Protein AF-A0A3D2JSU0-F1 (afdb_monomer_lite)

pLDDT: mean 83.08, std 15.05, range [49.12, 96.19]

Radius of gyration: 15.8 Å; chains: 1; bounding box: 38×41×34 Å

Sequence (77 aa):
MLTTTRDCPGRLVPVGDPVTIPAATFVTLVQSLGGSYTVIHHGNMIRVDGTDADALGLEPIKLGFEPRPDGKIDELQ

Foldseek 3Di:
DFFFQAWFWWAWPPPGHIDIDGHRADWAWDDDDLFWTWIAHPNTITIGTLQRVVRRVHDRPPPDDDDDPPPDDDPDD

Structure (mmCIF, N/CA/C/O backbone):
data_AF-A0A3D2JSU0-F1
#
_entry.id   AF-A0A3D2JSU0-F1
#
loop_
_atom_site.group_PDB
_atom_site.id
_atom_site.type_symbol
_atom_site.label_atom_id
_atom_site.label_alt_id
_atom_site.label_comp_id
_atom_site.label_asym_id
_atom_site.label_entity_id
_atom_site.label_seq_id
_atom_site.pdbx_PDB_ins_code
_atom_site.Cartn_x
_atom_site.Cartn_y
_atom_site.Cartn_z
_atom_site.occupancy
_atom_site.B_iso_or_equiv
_atom_site.auth_seq_id
_atom_site.auth_comp_id
_atom_site.auth_asym_id
_atom_site.auth_atom_id
_atom_site.pdbx_PDB_model_num
ATOM 1 N N . MET A 1 1 ? 10.138 -1.934 7.287 1.00 79.19 1 MET A N 1
ATOM 2 C CA . MET A 1 1 ? 9.493 -2.947 6.425 1.00 79.19 1 MET A CA 1
ATOM 3 C C . MET A 1 1 ? 8.292 -3.481 7.178 1.00 79.19 1 MET A C 1
ATOM 5 O O . MET A 1 1 ? 8.411 -3.648 8.387 1.00 79.19 1 MET A O 1
ATOM 9 N N . LEU A 1 2 ? 7.163 -3.673 6.507 1.00 89.69 2 LEU A N 1
ATOM 10 C CA . LEU A 1 2 ? 5.931 -4.198 7.097 1.00 89.69 2 LEU A CA 1
ATOM 11 C C . LEU A 1 2 ? 5.344 -5.283 6.190 1.00 89.69 2 LEU A C 1
ATOM 13 O O . LEU A 1 2 ? 5.746 -5.401 5.028 1.00 89.69 2 LEU A O 1
ATOM 17 N N . THR A 1 3 ? 4.421 -6.068 6.732 1.00 91.81 3 THR A N 1
ATOM 18 C CA . THR A 1 3 ? 3.757 -7.159 6.016 1.00 91.81 3 THR A CA 1
ATOM 19 C C . THR A 1 3 ? 2.275 -6.855 5.918 1.00 91.81 3 THR A C 1
ATOM 21 O O . THR A 1 3 ? 1.657 -6.500 6.921 1.00 91.81 3 THR A O 1
ATOM 24 N N . THR A 1 4 ? 1.701 -7.002 4.726 1.00 92.94 4 THR A N 1
ATOM 25 C CA . THR A 1 4 ? 0.261 -6.826 4.548 1.00 92.94 4 THR A CA 1
ATOM 26 C C . THR A 1 4 ? -0.520 -7.933 5.255 1.00 92.94 4 THR A C 1
ATOM 28 O O . THR A 1 4 ? -0.159 -9.109 5.193 1.00 92.94 4 THR A O 1
ATOM 31 N N . THR A 1 5 ? -1.599 -7.571 5.943 1.00 92.56 5 THR A N 1
ATOM 32 C CA . THR A 1 5 ? -2.459 -8.511 6.688 1.00 92.56 5 THR A CA 1
ATOM 33 C C . THR A 1 5 ? -3.583 -9.070 5.814 1.00 92.56 5 THR A C 1
ATOM 35 O O . THR A 1 5 ? -3.981 -10.222 5.974 1.00 92.56 5 THR A O 1
ATOM 38 N N . ARG A 1 6 ? -4.056 -8.264 4.859 1.00 94.62 6 ARG A N 1
ATOM 39 C CA . ARG A 1 6 ? -5.061 -8.589 3.841 1.00 94.62 6 ARG A CA 1
ATOM 40 C C . ARG A 1 6 ? -4.686 -7.943 2.508 1.00 94.62 6 ARG A C 1
ATOM 42 O O . ARG A 1 6 ? -3.721 -7.182 2.439 1.00 94.62 6 ARG A O 1
ATOM 49 N N . AS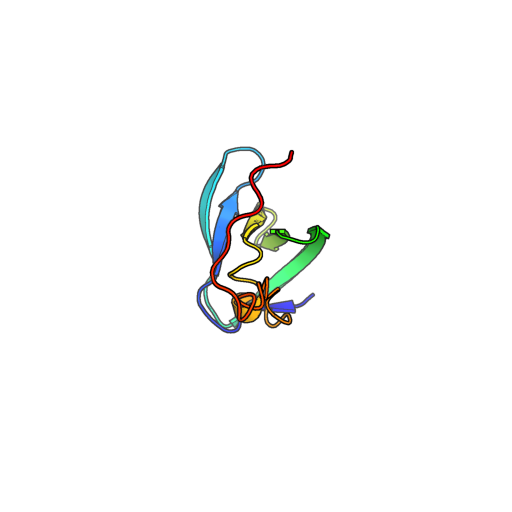P A 1 7 ? -5.477 -8.215 1.476 1.00 95.19 7 ASP A N 1
ATOM 50 C CA . ASP A 1 7 ? -5.346 -7.526 0.196 1.00 95.19 7 ASP A CA 1
ATOM 51 C C . ASP A 1 7 ? -5.542 -6.018 0.389 1.00 95.19 7 ASP A C 1
ATOM 53 O O . ASP A 1 7 ? -6.556 -5.557 0.932 1.00 95.19 7 ASP A O 1
ATOM 57 N N . CYS A 1 8 ? -4.528 -5.260 -0.022 1.00 94.31 8 CYS A N 1
ATOM 58 C CA . CYS A 1 8 ? -4.432 -3.827 0.199 1.00 94.31 8 CYS A CA 1
ATOM 59 C C . CYS A 1 8 ? -4.609 -3.091 -1.136 1.00 94.31 8 CYS A C 1
ATOM 61 O O . CYS A 1 8 ? -3.738 -3.197 -2.011 1.00 94.31 8 CYS A O 1
ATOM 63 N N . PRO A 1 9 ? -5.730 -2.378 -1.340 1.00 95.25 9 PRO A N 1
ATOM 64 C CA . PRO A 1 9 ? -5.910 -1.553 -2.521 1.00 95.25 9 PRO A CA 1
ATOM 65 C C . PRO A 1 9 ? -4.997 -0.325 -2.454 1.00 95.25 9 PRO A C 1
ATOM 67 O O . PRO A 1 9 ? -4.814 0.305 -1.414 1.00 95.25 9 PRO A O 1
ATOM 70 N N . GLY A 1 10 ? -4.435 0.043 -3.596 1.00 95.00 10 GLY A N 1
ATOM 71 C CA . GLY A 1 10 ? -3.615 1.233 -3.729 1.00 95.00 10 GLY A CA 1
ATOM 72 C C . GLY A 1 10 ? -3.579 1.739 -5.162 1.00 95.00 10 GLY A C 1
ATOM 73 O O . GLY A 1 10 ? -4.244 1.220 -6.062 1.00 95.00 10 GLY A O 1
ATOM 74 N N . ARG A 1 11 ? -2.790 2.786 -5.379 1.00 96.19 11 ARG A N 1
ATOM 75 C CA . ARG A 1 11 ? -2.539 3.361 -6.701 1.00 96.19 11 ARG A CA 1
ATOM 76 C C . ARG A 1 11 ? -1.058 3.545 -6.936 1.00 96.19 11 ARG A C 1
ATOM 78 O O . ARG A 1 11 ? -0.347 4.009 -6.046 1.00 96.19 11 ARG A O 1
ATOM 85 N N . LEU A 1 12 ? -0.603 3.224 -8.138 1.00 95.62 12 LEU A N 1
ATOM 86 C CA . LEU A 1 12 ? 0.779 3.466 -8.532 1.00 95.62 12 LEU A CA 1
ATOM 87 C C . LEU A 1 12 ? 1.093 4.966 -8.536 1.00 95.62 12 LEU A C 1
ATOM 89 O O . LEU A 1 12 ? 0.280 5.792 -8.945 1.00 95.62 12 LEU A O 1
ATOM 93 N N . VAL A 1 13 ? 2.299 5.321 -8.108 1.00 92.88 13 VAL A N 1
ATOM 94 C CA . VAL A 1 13 ? 2.830 6.686 -8.154 1.00 92.88 13 VAL A CA 1
ATOM 95 C C . VAL A 1 13 ? 3.941 6.721 -9.209 1.00 92.88 13 VAL A C 1
ATOM 97 O O . VAL A 1 13 ? 4.843 5.886 -9.138 1.00 92.88 13 VAL A O 1
ATOM 100 N N . PRO A 1 14 ? 3.920 7.652 -10.187 1.00 92.88 14 PRO A N 1
ATOM 101 C CA . PRO A 1 14 ? 3.012 8.799 -10.332 1.00 92.88 14 PRO A CA 1
ATOM 102 C C . PRO A 1 14 ? 1.757 8.540 -11.190 1.00 92.88 14 PRO A C 1
ATOM 104 O O . PRO A 1 14 ? 0.896 9.410 -11.261 1.00 92.88 14 PRO A O 1
ATOM 107 N N . VAL A 1 15 ? 1.663 7.389 -11.864 1.00 93.44 15 VAL A N 1
ATOM 108 C CA . VAL A 1 15 ? 0.690 7.145 -12.951 1.00 93.44 15 VAL A CA 1
ATOM 109 C C . VAL A 1 15 ? -0.773 7.038 -12.499 1.00 93.44 15 VAL A C 1
ATOM 111 O O . VAL A 1 15 ? -1.674 7.361 -13.263 1.00 93.44 15 VAL A O 1
ATOM 114 N N . GLY A 1 16 ? -1.030 6.640 -11.251 1.00 93.06 16 GLY A N 1
ATOM 115 C CA . GLY A 1 16 ? -2.366 6.602 -10.649 1.00 93.06 16 GLY A CA 1
ATOM 116 C C . GLY A 1 16 ? -3.193 5.342 -10.933 1.00 93.06 16 GLY A C 1
ATOM 117 O O . GLY A 1 16 ? -4.318 5.248 -10.424 1.00 93.06 16 GLY A O 1
ATOM 118 N N . ASP A 1 17 ? -2.661 4.382 -11.694 1.00 95.75 17 ASP A N 1
ATOM 119 C CA . ASP A 1 17 ? -3.330 3.113 -11.994 1.00 95.75 17 ASP A CA 1
ATOM 120 C C . ASP A 1 17 ? -3.658 2.328 -10.713 1.00 95.75 17 ASP A C 1
ATOM 122 O O . ASP A 1 17 ? -2.821 2.260 -9.802 1.00 95.75 17 ASP A O 1
ATOM 126 N N . PRO A 1 18 ? -4.867 1.741 -10.615 1.00 95.06 18 PRO A N 1
ATOM 127 C CA . PRO A 1 18 ? -5.251 0.931 -9.470 1.00 95.06 18 PRO A CA 1
ATOM 128 C C . PRO A 1 18 ? -4.425 -0.356 -9.428 1.00 95.06 18 PRO A C 1
ATOM 130 O O . PRO A 1 18 ? -4.263 -1.049 -10.431 1.00 95.06 18 PRO A O 1
ATOM 133 N N . VAL A 1 19 ? -3.930 -0.690 -8.243 1.00 95.25 19 VAL A N 1
ATOM 134 C CA . VAL A 1 19 ? -3.178 -1.916 -7.980 1.00 95.25 19 VAL A CA 1
ATOM 135 C C . VAL A 1 19 ? -3.626 -2.499 -6.647 1.00 95.25 19 VAL A C 1
ATOM 137 O O . VAL A 1 19 ? -4.037 -1.774 -5.742 1.00 95.25 19 VAL A O 1
ATOM 140 N N . THR A 1 20 ? -3.538 -3.814 -6.515 1.00 95.50 20 THR A N 1
ATOM 141 C CA . THR A 1 20 ? -3.810 -4.510 -5.259 1.00 95.50 20 THR A CA 1
ATOM 142 C C . THR A 1 20 ? -2.546 -5.227 -4.824 1.00 95.50 20 THR A C 1
ATOM 144 O O . THR A 1 20 ? -1.984 -6.013 -5.585 1.00 95.50 20 THR A O 1
ATOM 147 N N . ILE A 1 21 ? -2.087 -4.935 -3.610 1.00 94.62 21 ILE A N 1
ATOM 148 C CA . ILE A 1 21 ? -0.972 -5.640 -2.984 1.00 94.62 21 ILE A CA 1
ATOM 149 C C . ILE A 1 21 ? -1.565 -6.869 -2.285 1.00 94.62 21 ILE A C 1
ATOM 151 O O . ILE A 1 21 ? -2.436 -6.682 -1.430 1.00 94.62 21 ILE A O 1
ATOM 155 N N . PRO A 1 22 ? -1.132 -8.099 -2.615 1.00 94.69 22 PRO A N 1
ATOM 156 C CA . PRO A 1 22 ? -1.673 -9.302 -1.994 1.00 94.69 22 PRO A CA 1
ATOM 157 C C . PRO A 1 22 ? -1.455 -9.319 -0.481 1.00 94.69 22 PRO A C 1
ATOM 159 O O . PRO A 1 22 ? -0.484 -8.739 0.018 1.00 94.69 22 PRO A O 1
ATOM 162 N N . ALA A 1 23 ? -2.299 -10.037 0.253 1.00 94.19 23 ALA A N 1
ATOM 163 C CA . ALA A 1 23 ? -2.044 -10.359 1.658 1.00 94.19 23 ALA A CA 1
ATOM 164 C C . ALA A 1 23 ? -0.684 -11.067 1.864 1.00 94.19 23 ALA A C 1
ATOM 166 O O . ALA A 1 23 ? -0.148 -11.695 0.950 1.00 94.19 23 ALA A O 1
ATOM 167 N N . ALA A 1 24 ? -0.134 -10.987 3.080 1.00 92.75 24 ALA A N 1
ATOM 168 C CA . ALA A 1 24 ? 1.141 -11.597 3.474 1.00 92.75 24 ALA A CA 1
ATOM 169 C C . ALA A 1 24 ? 2.352 -11.163 2.621 1.00 92.75 24 ALA A C 1
ATOM 171 O O . ALA A 1 24 ? 3.325 -11.902 2.461 1.00 92.75 24 ALA A O 1
ATOM 172 N N . THR A 1 25 ? 2.310 -9.941 2.095 1.00 92.75 25 THR A N 1
ATOM 173 C CA . THR A 1 25 ? 3.335 -9.378 1.217 1.00 92.75 25 THR A CA 1
ATOM 174 C C . THR A 1 25 ? 4.211 -8.387 1.966 1.00 92.75 25 THR A C 1
ATOM 176 O O . THR A 1 25 ? 3.720 -7.506 2.672 1.00 92.75 25 THR A O 1
ATOM 179 N N . PHE A 1 26 ? 5.525 -8.489 1.773 1.00 91.75 26 PHE A N 1
ATOM 180 C CA . PHE A 1 26 ? 6.477 -7.534 2.329 1.00 91.75 26 PHE A CA 1
ATOM 181 C C . PHE A 1 26 ? 6.521 -6.249 1.503 1.00 91.75 26 PHE A C 1
ATOM 183 O O . PHE A 1 26 ? 6.768 -6.276 0.293 1.00 91.75 26 PHE A O 1
ATOM 190 N N . VAL A 1 27 ? 6.337 -5.115 2.177 1.00 93.75 27 VAL A N 1
ATOM 191 C CA . VAL A 1 27 ? 6.462 -3.785 1.576 1.00 93.75 27 VAL A CA 1
ATOM 192 C C . VAL A 1 27 ? 7.257 -2.841 2.475 1.00 93.75 27 VAL A C 1
ATOM 194 O O . VAL A 1 27 ? 7.357 -3.006 3.698 1.00 93.75 27 VAL A O 1
ATOM 197 N N . THR A 1 28 ? 7.844 -1.819 1.863 1.00 93.81 28 THR A N 1
ATOM 198 C CA . THR A 1 28 ? 8.593 -0.786 2.585 1.00 93.81 28 THR A CA 1
ATOM 199 C C . THR A 1 28 ? 7.755 0.473 2.687 1.00 93.81 28 THR A C 1
ATOM 201 O O . THR A 1 28 ? 7.515 1.124 1.679 1.00 93.81 28 THR A O 1
ATOM 204 N N . LEU A 1 29 ? 7.332 0.835 3.899 1.00 91.56 29 LEU A N 1
ATOM 205 C CA . LEU A 1 29 ? 6.713 2.132 4.159 1.00 91.56 29 LEU A CA 1
ATOM 206 C C . LEU A 1 29 ? 7.745 3.248 3.975 1.00 91.56 29 LEU A C 1
ATOM 208 O O . LEU A 1 29 ? 8.792 3.235 4.621 1.00 91.56 29 LEU A O 1
ATOM 212 N N . VAL A 1 30 ? 7.432 4.201 3.103 1.00 91.50 30 VAL A N 1
ATOM 213 C CA . VAL A 1 30 ? 8.267 5.371 2.807 1.00 91.50 30 VAL A CA 1
ATOM 214 C C . VAL A 1 30 ? 7.749 6.593 3.551 1.00 91.50 30 VAL A C 1
ATOM 216 O O . VAL A 1 30 ? 8.525 7.323 4.160 1.00 91.50 30 VAL A O 1
ATOM 219 N N . GLN A 1 31 ? 6.435 6.823 3.503 1.00 87.69 31 GLN A N 1
ATOM 220 C CA . GLN A 1 31 ? 5.794 7.995 4.096 1.00 87.69 31 GLN A CA 1
ATOM 221 C C . GLN A 1 31 ? 4.440 7.631 4.697 1.00 87.69 31 GLN A C 1
ATOM 223 O O . GLN A 1 31 ? 3.708 6.802 4.157 1.00 87.69 31 GLN A O 1
ATOM 228 N N . SER A 1 32 ? 4.112 8.305 5.796 1.00 86.62 32 SER A N 1
ATOM 229 C CA . SER A 1 32 ? 2.803 8.295 6.443 1.00 86.62 32 SER A CA 1
ATOM 230 C C . SER A 1 32 ? 2.358 9.746 6.583 1.00 86.62 32 SER A C 1
ATOM 232 O O . SER A 1 32 ? 2.961 10.514 7.333 1.00 86.62 32 SER A O 1
ATOM 234 N N . LEU A 1 33 ? 1.352 10.142 5.808 1.00 81.88 33 LEU A N 1
ATOM 235 C CA . LEU A 1 33 ? 0.812 11.499 5.783 1.00 81.88 33 LEU A CA 1
ATOM 236 C C . LEU A 1 33 ? -0.663 11.432 6.158 1.00 81.88 33 LEU A C 1
ATOM 238 O O . LEU A 1 33 ? -1.495 11.417 5.258 1.00 81.88 33 LEU A O 1
ATOM 242 N N . GLY A 1 34 ? -0.955 11.331 7.462 1.00 71.50 34 GLY A N 1
ATOM 243 C CA . GLY A 1 34 ? -2.236 11.641 8.136 1.00 71.50 34 GLY A CA 1
ATOM 244 C C . GLY A 1 34 ? -3.563 11.153 7.528 1.00 71.50 34 GLY A C 1
ATOM 245 O O . GLY A 1 34 ? -4.619 11.568 7.983 1.00 71.50 34 GLY A O 1
ATOM 246 N N . GLY A 1 35 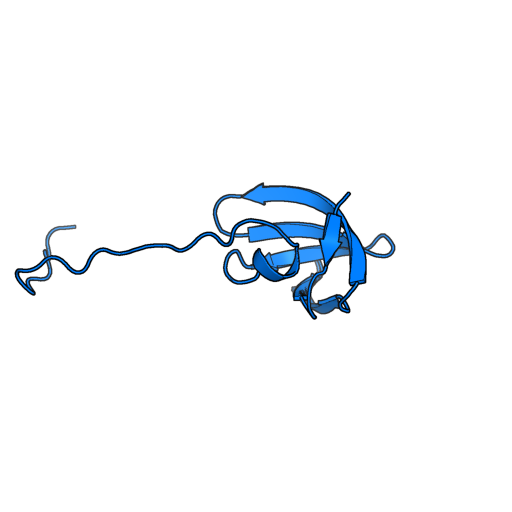? -3.528 10.317 6.498 1.00 81.81 35 GLY A N 1
ATOM 247 C CA . GLY A 1 35 ? -4.632 10.095 5.564 1.00 81.81 35 GLY A CA 1
ATOM 248 C C . GLY A 1 35 ? -4.215 9.373 4.277 1.00 81.81 35 GLY A C 1
ATOM 249 O O . GLY A 1 35 ? -5.070 8.971 3.502 1.00 81.81 35 GLY A O 1
ATOM 250 N N . SER A 1 36 ? -2.917 9.166 4.031 1.00 89.75 36 SER A N 1
ATOM 251 C CA . SER A 1 36 ? -2.439 8.153 3.085 1.00 89.75 36 SER A CA 1
ATOM 252 C C . SER A 1 36 ? -1.043 7.649 3.442 1.00 89.75 36 SER A C 1
ATOM 254 O O . SER A 1 36 ? -0.268 8.335 4.119 1.00 89.75 36 SER A O 1
ATOM 256 N N . TYR A 1 37 ? -0.729 6.457 2.952 1.00 92.19 37 TYR A N 1
ATOM 257 C CA . TYR A 1 37 ? 0.551 5.788 3.130 1.00 92.19 37 TYR A CA 1
ATOM 258 C C . TYR A 1 37 ? 1.206 5.572 1.774 1.00 92.19 37 TYR A C 1
ATOM 260 O O . TYR A 1 37 ? 0.554 5.152 0.824 1.00 92.19 37 TYR A O 1
ATOM 268 N N . THR A 1 38 ? 2.506 5.816 1.684 1.00 93.88 38 THR A N 1
ATOM 269 C CA . THR A 1 38 ? 3.283 5.495 0.485 1.00 93.88 38 THR A CA 1
ATOM 270 C C . THR A 1 38 ? 4.170 4.305 0.795 1.00 93.88 38 THR A C 1
ATOM 272 O O . THR A 1 38 ? 5.025 4.387 1.680 1.00 93.88 38 THR A O 1
ATOM 275 N N . VAL A 1 39 ? 3.978 3.205 0.072 1.00 94.88 39 VAL A N 1
ATOM 276 C CA . VAL A 1 39 ? 4.755 1.972 0.212 1.00 94.88 39 VAL A CA 1
ATOM 277 C C . VAL A 1 39 ? 5.506 1.649 -1.076 1.00 94.88 39 VAL A C 1
ATOM 279 O O . VAL A 1 39 ? 5.091 2.036 -2.164 1.00 94.88 39 VAL A O 1
ATOM 282 N N . ILE A 1 40 ? 6.614 0.924 -0.959 1.00 95.19 40 ILE A N 1
ATOM 283 C CA . ILE A 1 40 ? 7.330 0.343 -2.095 1.00 95.19 40 ILE A CA 1
ATOM 284 C C . ILE A 1 40 ? 7.087 -1.164 -2.113 1.00 95.19 40 ILE A C 1
ATOM 286 O O . ILE A 1 40 ? 7.366 -1.851 -1.126 1.00 95.19 40 ILE A O 1
ATOM 290 N N . HIS A 1 41 ? 6.607 -1.666 -3.250 1.00 93.75 41 HIS A N 1
ATOM 291 C CA . HIS A 1 41 ? 6.338 -3.078 -3.519 1.00 93.75 41 HIS A CA 1
ATOM 292 C C . HIS A 1 41 ? 6.879 -3.451 -4.908 1.00 93.75 41 HIS A C 1
ATOM 294 O O . HIS A 1 41 ? 6.555 -2.795 -5.894 1.00 93.75 41 HIS A O 1
ATOM 300 N N . HIS A 1 42 ? 7.745 -4.468 -4.995 1.00 90.75 42 HIS A N 1
ATOM 301 C CA . HIS A 1 42 ? 8.455 -4.842 -6.234 1.00 90.75 42 HIS A CA 1
ATOM 302 C C . HIS A 1 42 ? 9.139 -3.663 -6.961 1.00 90.75 42 HIS A C 1
ATOM 304 O O . HIS A 1 42 ? 9.173 -3.610 -8.185 1.00 90.75 42 HIS A O 1
ATOM 310 N N . GLY A 1 43 ? 9.669 -2.693 -6.209 1.00 91.69 43 GLY A N 1
ATOM 311 C CA . GLY A 1 43 ? 10.295 -1.488 -6.771 1.00 91.69 43 GLY A CA 1
ATOM 312 C C . GLY A 1 43 ? 9.309 -0.420 -7.254 1.00 91.69 43 GLY A C 1
ATOM 313 O O . GLY A 1 43 ? 9.734 0.687 -7.573 1.00 91.69 43 GLY A O 1
ATOM 314 N N .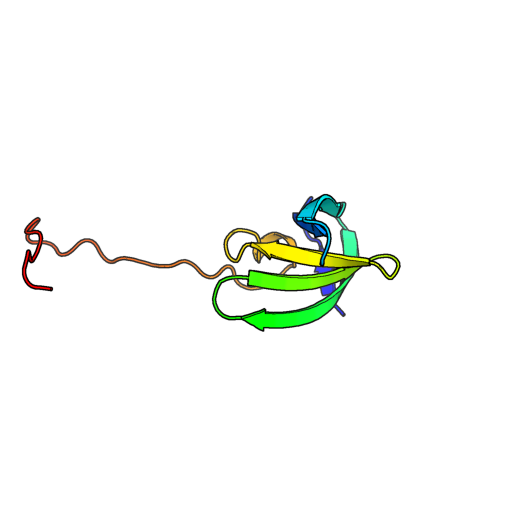 ASN A 1 44 ? 8.005 -0.704 -7.242 1.00 94.25 44 ASN A N 1
ATOM 315 C CA . ASN A 1 44 ? 6.964 0.264 -7.555 1.00 94.25 44 ASN A CA 1
ATOM 316 C C . ASN A 1 44 ? 6.532 1.016 -6.303 1.00 94.25 44 ASN A C 1
ATOM 318 O O . ASN A 1 44 ? 6.374 0.428 -5.232 1.00 94.25 44 ASN A O 1
ATOM 322 N N . MET A 1 45 ? 6.298 2.313 -6.459 1.00 95.44 45 MET A N 1
ATOM 323 C CA . MET A 1 45 ? 5.745 3.155 -5.410 1.00 95.44 45 MET A CA 1
ATOM 324 C C . MET A 1 45 ? 4.220 3.126 -5.490 1.00 95.44 45 MET A C 1
ATOM 326 O O . MET A 1 45 ? 3.647 3.374 -6.550 1.00 95.44 45 MET A O 1
ATOM 330 N N . ILE A 1 46 ? 3.570 2.808 -4.377 1.00 96.06 46 ILE A N 1
ATOM 331 C CA . ILE A 1 46 ? 2.124 2.636 -4.279 1.00 96.06 46 ILE A CA 1
ATOM 332 C C . ILE A 1 46 ? 1.612 3.524 -3.152 1.00 96.06 46 ILE A C 1
ATOM 334 O O . ILE A 1 46 ? 2.092 3.451 -2.021 1.00 96.06 46 ILE A O 1
ATOM 338 N N . ARG A 1 47 ? 0.624 4.359 -3.461 1.00 94.88 47 ARG A N 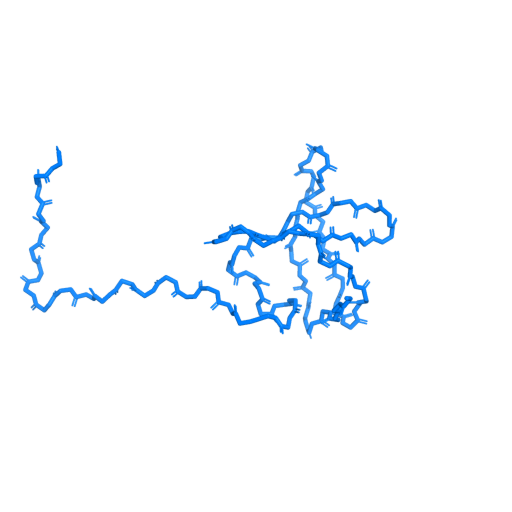1
ATOM 339 C CA . ARG A 1 47 ? -0.135 5.125 -2.480 1.00 94.88 47 ARG A CA 1
ATOM 340 C C . ARG A 1 47 ? -1.346 4.3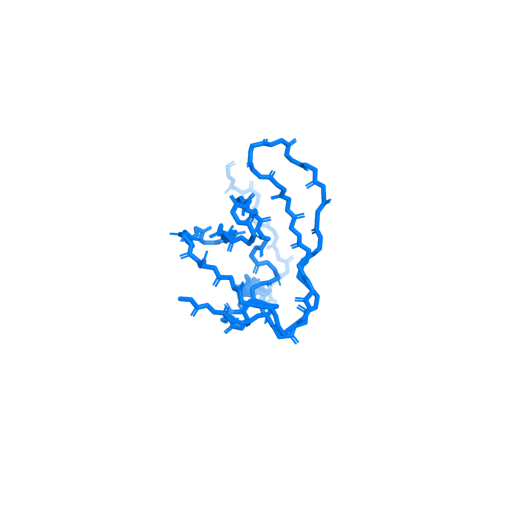10 -2.034 1.00 94.88 47 ARG A C 1
ATOM 342 O O . ARG A 1 47 ? -2.155 3.908 -2.865 1.00 94.88 47 ARG A O 1
ATOM 349 N N . VAL A 1 48 ? -1.466 4.108 -0.734 1.00 93.81 48 VAL A N 1
ATOM 350 C CA . VAL A 1 48 ? -2.565 3.433 -0.039 1.00 93.81 48 VAL A CA 1
ATOM 351 C C . VAL A 1 48 ? -3.360 4.485 0.729 1.00 93.81 48 VAL A C 1
ATOM 353 O O . VAL A 1 48 ? -2.776 5.424 1.280 1.00 93.81 48 VAL A O 1
ATOM 356 N N . ASP A 1 49 ? -4.683 4.363 0.740 1.00 91.56 49 ASP A N 1
ATOM 357 C CA . ASP A 1 49 ? -5.540 5.286 1.482 1.00 91.56 49 ASP A CA 1
ATOM 358 C C . ASP A 1 49 ? -5.386 5.099 3.001 1.00 91.56 49 ASP A C 1
ATOM 360 O O . ASP A 1 49 ? -5.054 4.015 3.486 1.00 91.56 49 ASP A O 1
ATOM 364 N N . GLY A 1 50 ? -5.619 6.163 3.767 1.00 87.56 50 GLY A N 1
ATOM 365 C CA . GLY A 1 50 ? -5.637 6.118 5.225 1.00 87.56 50 GLY A CA 1
ATOM 366 C C . GLY A 1 50 ? -6.647 5.112 5.782 1.00 87.56 50 GLY A C 1
ATOM 367 O O . GLY A 1 50 ? -6.396 4.521 6.836 1.00 87.56 50 GLY A O 1
ATOM 368 N N . THR A 1 51 ? -7.751 4.874 5.064 1.00 87.12 51 THR A N 1
ATOM 369 C CA . THR A 1 51 ? -8.778 3.892 5.441 1.00 87.12 51 THR A CA 1
ATOM 370 C C . THR A 1 51 ? -8.287 2.450 5.402 1.00 87.12 51 THR A C 1
ATOM 372 O O . THR A 1 51 ? -8.813 1.624 6.140 1.00 87.12 51 THR A O 1
ATOM 375 N N . ASP A 1 52 ? -7.278 2.157 4.578 1.00 89.31 52 ASP A N 1
ATOM 376 C CA . ASP A 1 52 ? -6.722 0.815 4.375 1.00 89.31 52 ASP A CA 1
ATOM 377 C C . ASP A 1 52 ? -5.414 0.590 5.155 1.00 89.31 52 ASP A C 1
ATOM 379 O O . ASP A 1 52 ? -4.670 -0.354 4.880 1.00 89.31 52 ASP A O 1
ATOM 383 N N . ALA A 1 53 ? -5.108 1.426 6.159 1.00 86.31 53 ALA A N 1
ATOM 384 C CA . ALA A 1 53 ? -3.912 1.233 6.988 1.00 86.31 53 ALA A CA 1
ATOM 385 C C . ALA A 1 53 ? -3.893 -0.128 7.700 1.00 86.31 53 ALA A C 1
ATOM 387 O O . ALA A 1 53 ? -2.819 -0.695 7.915 1.00 86.31 53 ALA A O 1
ATOM 388 N N . ASP A 1 54 ? -5.072 -0.664 8.031 1.00 87.19 54 ASP A N 1
ATOM 389 C CA . ASP A 1 54 ? -5.215 -1.977 8.659 1.00 87.19 54 ASP A CA 1
ATOM 390 C C . ASP A 1 54 ? -4.626 -3.089 7.776 1.00 87.19 54 ASP A C 1
ATOM 392 O O . ASP A 1 54 ? -4.007 -4.029 8.285 1.00 87.19 54 ASP A O 1
ATOM 396 N N . ALA A 1 55 ? -4.729 -2.934 6.450 1.00 90.19 55 ALA A N 1
ATOM 397 C CA . ALA A 1 55 ? -4.167 -3.858 5.476 1.00 90.19 55 ALA A CA 1
ATOM 398 C C . ALA A 1 55 ? -2.636 -3.831 5.462 1.00 90.19 55 ALA A C 1
ATOM 400 O O . ALA A 1 55 ? -2.015 -4.824 5.093 1.00 90.19 55 ALA A O 1
ATOM 401 N N . LEU A 1 56 ? -2.020 -2.730 5.901 1.00 87.25 56 LEU A N 1
ATOM 402 C CA . LEU A 1 56 ? -0.575 -2.596 6.109 1.00 87.25 56 LEU A CA 1
ATOM 403 C C . LEU A 1 56 ? -0.145 -3.022 7.529 1.00 87.25 56 LEU A C 1
ATOM 405 O O . LEU A 1 56 ? 1.017 -2.855 7.895 1.00 87.25 56 LEU A O 1
ATOM 409 N N . GLY A 1 57 ? -1.066 -3.535 8.353 1.00 80.88 57 GLY A N 1
ATOM 410 C CA . GLY A 1 57 ? -0.788 -3.849 9.757 1.00 80.88 57 GLY A CA 1
ATOM 411 C C . GLY A 1 57 ? -0.476 -2.608 10.602 1.00 80.88 57 GLY A C 1
ATOM 412 O O . GLY A 1 57 ? 0.158 -2.724 11.649 1.00 80.88 57 GLY A O 1
ATOM 413 N N . LEU A 1 58 ? -0.883 -1.426 10.131 1.00 78.75 58 LEU A N 1
ATOM 414 C CA . LEU A 1 58 ? -0.804 -0.169 10.866 1.00 78.75 58 LEU A CA 1
ATOM 415 C C . LEU A 1 58 ? -2.144 0.091 11.556 1.00 78.75 58 LEU A C 1
ATOM 417 O O . LEU A 1 58 ? -3.182 -0.416 11.130 1.00 78.75 58 LEU A O 1
ATOM 421 N N . GLU A 1 59 ? -2.136 0.897 12.616 1.00 64.69 59 GLU A N 1
ATOM 422 C CA . GLU A 1 59 ? -3.387 1.352 13.217 1.00 64.69 59 GLU A CA 1
ATOM 423 C C . GLU A 1 59 ? -4.147 2.217 12.196 1.00 64.69 59 GLU A C 1
ATOM 425 O O . GLU A 1 59 ? -3.618 3.248 11.763 1.00 64.69 59 GLU A O 1
ATOM 430 N N . PRO A 1 60 ? -5.360 1.811 11.770 1.00 61.62 60 PRO A N 1
ATOM 431 C CA . PRO A 1 60 ? -6.153 2.599 10.840 1.00 61.62 60 PRO A CA 1
ATOM 432 C C . PRO A 1 60 ? -6.500 3.943 11.464 1.00 61.62 60 PRO A C 1
ATOM 434 O O . PRO A 1 60 ? -6.994 4.010 12.593 1.00 61.62 60 PRO A O 1
ATOM 437 N N . ILE A 1 61 ? -6.280 5.017 10.703 1.00 57.97 61 ILE A N 1
ATOM 438 C CA . ILE A 1 61 ? -6.712 6.356 11.097 1.00 57.97 61 ILE A CA 1
ATOM 439 C C . ILE A 1 61 ? -8.237 6.375 11.001 1.00 57.97 61 ILE A C 1
ATOM 441 O O . ILE A 1 61 ? -8.821 6.621 9.947 1.00 57.97 61 ILE A O 1
ATOM 445 N N . LYS A 1 62 ? -8.902 6.095 12.121 1.00 53.66 62 LYS A N 1
ATOM 446 C CA . LYS A 1 62 ? -10.331 6.351 12.263 1.00 53.66 62 LYS A CA 1
ATOM 447 C C . LYS A 1 62 ? -10.506 7.832 12.557 1.00 53.66 62 LYS A C 1
ATOM 449 O O . LYS A 1 62 ? -10.274 8.277 13.678 1.00 53.66 62 LYS A O 1
ATOM 454 N N . LEU A 1 63 ? -10.931 8.592 11.552 1.00 52.06 63 LEU A N 1
ATOM 455 C CA . LEU A 1 63 ? -11.493 9.922 11.765 1.00 52.06 63 LEU A CA 1
ATOM 456 C C . LEU A 1 63 ? -12.813 9.752 12.527 1.00 52.06 63 LEU A C 1
ATOM 458 O O . LEU A 1 63 ? -13.869 9.516 11.942 1.00 52.06 63 LEU A O 1
ATOM 462 N N . GLY A 1 64 ? -12.730 9.783 13.854 1.00 50.59 64 GLY A N 1
ATOM 463 C CA . GLY A 1 64 ? -13.891 9.829 14.727 1.00 50.59 64 GLY A CA 1
ATOM 464 C C . GLY A 1 64 ? -14.446 11.243 14.739 1.00 50.59 64 GLY A C 1
ATOM 465 O O . GLY A 1 64 ? -13.928 12.102 15.443 1.00 50.59 64 GLY A O 1
ATOM 466 N N . PHE A 1 65 ? -15.499 11.489 13.967 1.00 56.22 65 PHE A N 1
ATOM 467 C CA . PHE A 1 65 ? -16.381 12.614 14.247 1.00 56.22 65 PHE A CA 1
ATOM 468 C C . PHE A 1 65 ? -17.315 12.161 15.367 1.00 56.22 65 PHE A C 1
ATOM 470 O O . PHE A 1 65 ? -18.202 11.341 15.128 1.00 56.22 65 PHE A O 1
ATOM 477 N N . GLU A 1 66 ? -17.103 12.634 16.596 1.00 54.62 66 GLU A N 1
ATOM 478 C CA . GLU A 1 66 ? -18.124 12.484 17.633 1.00 54.62 66 GLU A CA 1
ATOM 479 C C . GLU A 1 66 ? -19.380 13.223 17.152 1.00 54.62 66 GLU A C 1
ATOM 481 O O . GLU A 1 66 ? -19.315 14.433 16.906 1.00 54.62 66 GLU A O 1
ATOM 486 N N . PRO A 1 67 ? -20.524 12.535 16.964 1.00 56.75 67 PRO A N 1
ATOM 487 C CA . PRO A 1 67 ? -21.759 13.234 16.672 1.00 56.75 67 PRO A CA 1
ATOM 488 C C . PRO A 1 67 ? -22.063 14.127 17.871 1.00 56.75 67 PRO A C 1
ATOM 490 O O . PRO A 1 67 ? -22.250 13.647 18.991 1.00 56.75 67 PRO A O 1
ATOM 493 N N . ARG A 1 68 ? -22.079 15.445 17.643 1.00 55.88 68 ARG A N 1
ATOM 494 C CA . ARG A 1 68 ? -22.461 16.401 18.679 1.00 55.88 68 ARG A CA 1
ATOM 495 C C . ARG A 1 68 ? -23.872 16.019 19.150 1.00 55.88 68 ARG A C 1
ATOM 497 O O . ARG A 1 68 ? -24.756 15.910 18.298 1.00 55.88 68 ARG A O 1
ATOM 504 N N . PRO A 1 69 ? -24.117 15.840 20.461 1.00 59.22 69 PRO A N 1
ATOM 505 C CA . PRO A 1 69 ? -25.406 15.364 20.978 1.00 59.22 69 PRO A CA 1
ATOM 506 C C . PRO A 1 69 ? -26.609 16.267 20.646 1.00 59.22 69 PRO A C 1
ATOM 508 O O . PRO A 1 69 ? -27.740 15.883 20.914 1.00 59.22 69 PRO A O 1
ATOM 511 N N . ASP A 1 70 ? -26.377 17.441 20.049 1.00 62.16 70 ASP A N 1
ATOM 512 C CA . ASP A 1 70 ? -27.380 18.482 19.820 1.00 62.16 70 ASP A CA 1
ATOM 513 C C . ASP A 1 70 ? -27.903 18.566 18.371 1.00 62.16 70 ASP A C 1
ATOM 515 O O . ASP A 1 70 ? -28.776 19.380 18.086 1.00 62.16 70 ASP A O 1
ATOM 519 N N . GLY A 1 71 ? -27.382 17.763 17.430 1.00 58.59 71 GLY A N 1
ATOM 520 C CA . GLY A 1 71 ? -27.916 17.67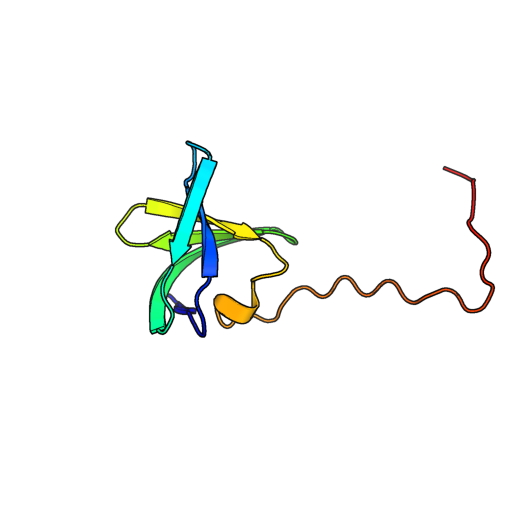2 16.058 1.00 58.59 71 GLY A CA 1
ATOM 521 C C . GLY A 1 71 ? -27.907 18.970 15.228 1.00 58.59 71 GLY A C 1
ATOM 522 O O . GLY A 1 71 ? -28.511 19.007 14.158 1.00 58.59 71 GLY A O 1
ATOM 523 N N . LYS A 1 72 ? -27.245 20.037 15.695 1.00 66.81 72 LYS A N 1
ATOM 524 C CA . LYS A 1 72 ? -27.130 21.316 14.982 1.00 66.81 72 LYS A CA 1
ATOM 525 C C . LYS A 1 72 ? -25.859 21.372 14.143 1.00 66.81 72 LYS A C 1
ATOM 527 O O . LYS A 1 72 ? -24.772 21.063 14.628 1.00 66.81 72 LYS A O 1
ATOM 532 N N . ILE A 1 73 ? -26.026 21.792 12.894 1.00 64.88 73 ILE A N 1
ATOM 533 C CA . ILE A 1 73 ? -24.949 22.124 11.963 1.00 64.88 73 ILE A CA 1
ATOM 534 C C . ILE A 1 73 ? -24.597 23.594 12.230 1.00 64.88 73 ILE A C 1
ATOM 536 O O . ILE A 1 73 ? -25.476 24.449 12.150 1.00 64.88 73 ILE A O 1
ATOM 540 N N . ASP A 1 74 ? -23.351 23.894 12.598 1.00 64.44 74 ASP A N 1
ATOM 541 C CA . ASP A 1 74 ? -22.871 25.277 12.685 1.00 64.44 74 ASP A CA 1
ATOM 542 C C . ASP A 1 74 ? -22.555 25.767 11.258 1.00 64.44 74 ASP A C 1
ATOM 544 O O . ASP A 1 74 ? -21.593 25.323 10.636 1.00 64.44 74 ASP A O 1
ATOM 548 N N . GLU A 1 75 ? -23.395 26.659 10.724 1.00 63.75 75 GLU A N 1
ATOM 549 C CA . GLU A 1 75 ? -23.276 27.262 9.381 1.00 63.75 75 GLU A CA 1
ATOM 550 C C . GLU A 1 75 ? -22.284 28.444 9.315 1.00 63.75 75 GLU A C 1
ATOM 552 O O . GLU A 1 75 ? -22.283 29.205 8.351 1.00 63.75 75 GLU A O 1
ATOM 557 N N . LEU A 1 76 ? -21.432 28.633 10.326 1.00 54.78 76 LEU A N 1
ATOM 558 C CA . LEU A 1 76 ? -20.431 29.703 10.333 1.00 54.78 76 LEU A CA 1
ATOM 559 C C . LEU A 1 76 ? -19.047 29.154 9.975 1.00 54.78 76 LEU A C 1
ATOM 561 O O . LEU A 1 76 ? -18.272 28.771 10.853 1.00 54.78 76 LEU A O 1
ATOM 565 N N . GLN A 1 77 ? -18.744 29.174 8.676 1.00 49.12 77 GLN A N 1
ATOM 566 C CA . GLN A 1 77 ? -17.381 29.203 8.144 1.00 49.12 77 GLN A CA 1
ATOM 567 C C . GLN A 1 77 ? -17.236 30.366 7.162 1.00 49.12 77 GLN A C 1
ATOM 569 O O . GLN A 1 77 ? -18.169 30.569 6.354 1.00 49.12 77 GLN A O 1
#

Secondary structure (DSSP, 8-state):
-EE-SS-EEEEEETT--EEEEPTT-EEEEEEEETTEEEEEETTEEEEEEGGGGGGGTSPP-----PPPTT-------